Protein AF-A0A176S3P8-F1 (afdb_monomer_lite)

Sequence (125 aa):
ENPKYRCPNEDVNRNGILEPGEDTNGNGRLDPGNVITVDNLNVTTGQPSANHPTAPATGYADFDVLYAIQYARWVQAEITARTSVAGSESSTSVPFKAVCLQKDVEDNICPQQSPFGVNDCETPN

Organism: NCBI:txid1003181

Secondary structure (DSSP, 8-state):
---S-----S-SS-SSS--TTT-SS-SSS-TT-S-EEES-S---TT---TT-TTS-SSS-----EEE-GGGTTT-EEEEEEEEEETTEEEEEEEEEE----HHHHHTT--SPPPTT-BTTTTB--

pLDDT: mean 86.96, std 8.66, range [44.12, 97.38]

Radius of gyration: 17.57 Å; chains: 1; bounding box: 37×39×45 Å

Foldseek 3Di:
DPDQAAADWLPPVPPQDDDPPSCLLPPPHTVVGPQKDKPDPDWDQQQEDPVGRPDGRHDDTDIDIDGDLQCAQPDKDKDKDWDDDPRDIDIDIDIDHRHDDPVCVVVVVPDDPRCQDDGNSSHGD

Structure (mmCIF, N/CA/C/O backbone):
data_AF-A0A176S3P8-F1
#
_entry.id   AF-A0A176S3P8-F1
#
loop_
_atom_site.group_PDB
_atom_site.id
_atom_site.type_symbol
_atom_site.label_atom_id
_atom_site.label_alt_id
_atom_site.label_comp_id
_atom_site.label_asym_id
_atom_site.label_entity_id
_atom_site.label_seq_id
_atom_site.pdbx_PDB_ins_code
_atom_site.Cartn_x
_atom_site.Cartn_y
_atom_site.Cartn_z
_atom_site.occupancy
_atom_site.B_iso_or_equiv
_atom_site.auth_seq_id
_atom_site.auth_comp_id
_atom_site.auth_asym_id
_atom_site.auth_atom_id
_atom_site.pdbx_PDB_model_num
ATOM 1 N N . GLU A 1 1 ? -6.122 10.147 -18.443 1.00 44.12 1 GLU A N 1
ATOM 2 C CA . GLU A 1 1 ? -5.842 9.239 -19.575 1.00 44.12 1 GLU A CA 1
ATOM 3 C C . GLU A 1 1 ? -5.906 7.800 -19.079 1.00 44.12 1 GLU A C 1
ATOM 5 O O . GLU A 1 1 ? -5.568 7.569 -17.922 1.00 44.12 1 GLU A O 1
ATOM 10 N N . ASN A 1 2 ? -6.420 6.862 -19.878 1.00 53.53 2 ASN A N 1
ATOM 11 C CA . ASN A 1 2 ? -6.453 5.448 -19.495 1.00 53.53 2 ASN A CA 1
ATOM 12 C C . ASN A 1 2 ? -5.036 4.881 -19.698 1.00 53.53 2 ASN A C 1
ATOM 14 O O . ASN A 1 2 ? -4.504 5.054 -20.797 1.00 53.53 2 ASN A O 1
ATOM 18 N N . PRO A 1 3 ? -4.388 4.277 -18.686 1.00 64.00 3 PRO A N 1
ATOM 19 C CA . PRO A 1 3 ? -3.026 3.790 -18.855 1.00 64.00 3 PRO A CA 1
ATOM 20 C C . PRO A 1 3 ? -2.997 2.701 -19.936 1.00 64.00 3 PRO A C 1
ATOM 22 O O . PRO A 1 3 ? -3.855 1.819 -19.954 1.00 64.00 3 PRO A O 1
ATOM 25 N N . LYS A 1 4 ? -2.024 2.797 -20.853 1.00 69.88 4 LYS A N 1
ATOM 26 C CA . LYS A 1 4 ? -1.844 1.867 -21.984 1.00 69.88 4 LYS A CA 1
ATOM 27 C C . LYS A 1 4 ? -1.640 0.420 -21.519 1.00 69.88 4 LYS A C 1
ATOM 29 O O . LYS A 1 4 ? -2.005 -0.499 -22.242 1.00 69.88 4 LYS A O 1
ATOM 34 N N . TYR A 1 5 ? -1.104 0.251 -20.314 1.00 73.44 5 TYR A N 1
ATOM 35 C CA . TYR A 1 5 ? -0.908 -1.032 -19.664 1.00 73.44 5 TYR A CA 1
ATOM 36 C C . TYR A 1 5 ? -1.404 -0.968 -18.220 1.00 73.44 5 TYR A C 1
ATOM 38 O O . TYR A 1 5 ? -1.312 0.074 -17.565 1.00 73.44 5 TYR A O 1
ATOM 46 N N . ARG A 1 6 ? -1.966 -2.074 -17.740 1.00 76.44 6 ARG A N 1
ATOM 47 C CA . ARG A 1 6 ? -2.392 -2.264 -16.354 1.00 76.44 6 ARG A CA 1
ATOM 48 C C . ARG A 1 6 ? -1.800 -3.576 -15.880 1.00 76.44 6 ARG A C 1
ATOM 50 O O . ARG A 1 6 ? -1.926 -4.558 -16.597 1.00 76.44 6 ARG A O 1
ATOM 57 N N . CYS A 1 7 ? -1.240 -3.567 -14.683 1.00 84.69 7 CYS A N 1
ATOM 58 C CA . CYS A 1 7 ? -0.795 -4.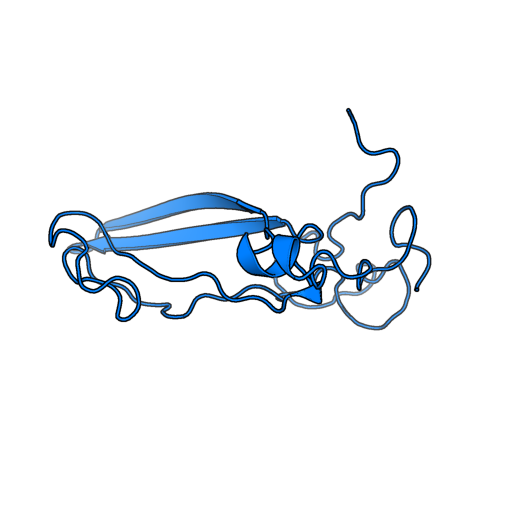776 -14.009 1.00 84.69 7 CYS A CA 1
ATOM 59 C C . CYS A 1 7 ? -1.964 -5.264 -13.146 1.00 84.69 7 CYS A C 1
ATOM 61 O O . CYS A 1 7 ? -2.345 -4.551 -12.207 1.00 84.69 7 CYS A O 1
ATOM 63 N N . PRO A 1 8 ? -2.644 -6.358 -13.531 1.00 85.88 8 PRO A N 1
ATOM 64 C CA . PRO A 1 8 ? -3.731 -6.907 -12.736 1.00 85.88 8 PRO A CA 1
ATOM 65 C C . PRO A 1 8 ? -3.196 -7.438 -11.405 1.00 85.88 8 PRO A C 1
ATOM 67 O O . PRO A 1 8 ? -2.013 -7.720 -11.270 1.00 85.88 8 PRO A O 1
ATOM 70 N N . ASN A 1 9 ? -4.085 -7.552 -10.420 1.00 90.12 9 ASN A N 1
ATOM 71 C CA . ASN A 1 9 ? -3.759 -8.276 -9.201 1.00 90.12 9 ASN A CA 1
ATOM 72 C C . ASN A 1 9 ? -3.816 -9.775 -9.485 1.00 90.12 9 ASN A C 1
ATOM 74 O O . ASN A 1 9 ? -4.881 -10.255 -9.878 1.00 90.12 9 ASN A O 1
ATOM 78 N N . GLU A 1 10 ? -2.706 -10.475 -9.273 1.00 92.31 10 GLU A N 1
ATOM 79 C CA . GLU A 1 10 ? -2.627 -11.934 -9.394 1.00 92.31 10 GLU A CA 1
ATOM 80 C C . GLU A 1 10 ? -3.475 -12.653 -8.338 1.00 92.31 10 GLU A C 1
ATOM 82 O O . GLU A 1 10 ? -4.098 -13.669 -8.635 1.00 92.31 10 GLU A O 1
ATOM 87 N N . ASP A 1 11 ? -3.590 -12.073 -7.140 1.00 92.50 11 ASP A N 1
ATOM 88 C CA . ASP A 1 11 ? -4.434 -12.589 -6.058 1.00 92.50 11 ASP A CA 1
ATOM 89 C C . ASP A 1 11 ? -5.912 -12.245 -6.316 1.00 92.50 11 ASP A C 1
ATOM 91 O O . ASP A 1 11 ? -6.458 -11.233 -5.846 1.00 92.50 11 ASP A O 1
ATOM 95 N N . VAL A 1 12 ? -6.574 -13.054 -7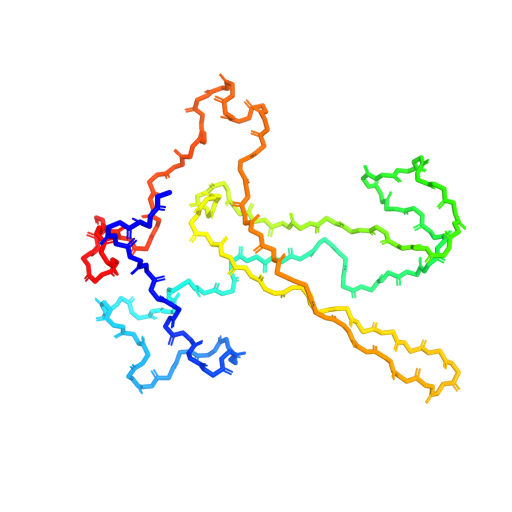.142 1.00 90.00 12 VAL A N 1
ATOM 96 C CA . VAL A 1 12 ? -7.956 -12.800 -7.578 1.00 90.00 12 VAL A CA 1
ATOM 97 C C . VAL A 1 12 ? -8.932 -12.931 -6.410 1.00 90.00 12 VAL A C 1
ATOM 99 O O . VAL A 1 12 ? -9.923 -12.194 -6.344 1.00 90.00 12 VAL A O 1
ATOM 102 N N . ASN A 1 13 ? -8.666 -13.857 -5.488 1.00 91.25 13 ASN A N 1
ATOM 103 C CA . ASN A 1 13 ? -9.544 -14.145 -4.356 1.00 91.25 13 ASN A CA 1
ATOM 104 C C . ASN A 1 13 ? -9.225 -13.296 -3.103 1.00 91.25 13 ASN A C 1
ATOM 106 O O . ASN A 1 13 ? -10.031 -13.271 -2.169 1.00 91.25 13 ASN A O 1
ATOM 110 N N . ARG A 1 14 ? -8.114 -12.545 -3.121 1.00 90.44 14 ARG A N 1
ATOM 111 C CA . ARG A 1 14 ? -7.626 -11.649 -2.061 1.00 90.44 14 ARG A CA 1
ATOM 112 C C . ARG A 1 14 ? -7.356 -12.359 -0.734 1.00 90.44 14 ARG A C 1
ATOM 114 O O . ARG A 1 14 ? -7.632 -11.797 0.331 1.00 90.44 14 ARG A O 1
ATOM 121 N N . ASN A 1 15 ? -6.860 -13.594 -0.773 1.00 91.38 15 ASN A N 1
ATOM 122 C CA . ASN A 1 15 ? -6.528 -14.361 0.429 1.00 91.38 15 ASN A CA 1
ATOM 123 C C . ASN A 1 15 ? -5.052 -14.209 0.853 1.00 91.38 15 ASN A C 1
ATOM 125 O O . ASN A 1 15 ? -4.690 -14.630 1.956 1.00 91.38 15 ASN A O 1
ATOM 129 N N . GLY A 1 16 ? -4.216 -13.578 0.021 1.00 91.00 16 GLY A N 1
ATOM 130 C CA . GLY A 1 16 ? -2.794 -13.351 0.264 1.00 91.00 16 GLY A CA 1
ATOM 131 C C . GLY A 1 16 ? -1.911 -14.595 0.136 1.00 91.00 16 GLY A C 1
ATOM 132 O O . GLY A 1 16 ? -0.775 -14.575 0.617 1.00 91.00 16 GLY A O 1
ATOM 133 N N . ILE A 1 17 ? -2.416 -15.677 -0.454 1.00 92.81 17 ILE A N 1
ATOM 134 C CA . ILE A 1 17 ? -1.742 -16.966 -0.622 1.00 92.81 17 ILE A CA 1
ATOM 135 C C . ILE A 1 17 ? -1.624 -17.233 -2.115 1.00 92.81 17 ILE A C 1
ATOM 137 O O . ILE A 1 17 ? -2.627 -17.238 -2.806 1.00 92.81 17 ILE A O 1
ATOM 141 N N . LEU A 1 18 ? -0.409 -17.508 -2.597 1.00 92.88 18 LEU A N 1
ATOM 142 C CA . LEU A 1 18 ? -0.218 -17.864 -3.999 1.00 92.88 18 LEU A CA 1
ATOM 143 C C . LEU A 1 18 ? -0.834 -19.237 -4.305 1.00 92.88 18 LEU A C 1
ATOM 145 O O . LEU A 1 18 ? -0.359 -20.258 -3.793 1.00 92.88 18 LEU A O 1
ATOM 149 N N . GLU A 1 19 ? -1.840 -19.265 -5.174 1.00 94.69 19 GLU A N 1
ATOM 150 C CA . GLU A 1 19 ? -2.505 -20.480 -5.641 1.00 94.69 19 GLU A CA 1
ATOM 151 C C . GLU A 1 19 ? -2.114 -20.859 -7.085 1.00 94.69 19 GLU A C 1
ATOM 153 O O . GLU A 1 19 ? -1.630 -20.035 -7.870 1.00 94.69 19 GLU A O 1
ATOM 158 N N . PRO A 1 20 ? -2.302 -22.136 -7.483 1.00 93.62 20 PRO A N 1
ATOM 159 C CA . PRO A 1 20 ? -2.056 -22.560 -8.856 1.00 93.62 20 PRO A CA 1
ATOM 160 C C . PRO A 1 20 ? -2.877 -21.746 -9.865 1.00 93.62 20 PRO A C 1
ATOM 162 O O . PRO A 1 20 ? -4.105 -21.808 -9.870 1.00 93.62 20 PRO A O 1
ATOM 165 N N . GLY A 1 21 ? -2.183 -21.054 -10.768 1.00 88.94 21 GLY A N 1
ATOM 166 C CA . GLY A 1 21 ? -2.794 -20.236 -11.818 1.00 88.94 21 GLY A CA 1
ATOM 167 C C . GLY A 1 21 ? -2.886 -18.740 -11.507 1.00 88.94 21 GLY A C 1
ATOM 168 O O . GLY A 1 21 ? -3.368 -18.011 -12.368 1.00 88.94 21 GLY A O 1
ATOM 169 N N . GLU A 1 22 ? -2.424 -18.288 -10.336 1.00 91.94 22 GLU A N 1
ATOM 170 C CA . GLU A 1 22 ? -2.352 -16.857 -9.995 1.00 91.94 22 GLU A CA 1
ATOM 171 C C . GLU A 1 22 ? -1.033 -16.204 -10.451 1.00 91.94 22 GLU A C 1
ATOM 173 O O . GLU A 1 22 ? -1.050 -15.068 -10.908 1.00 91.94 22 GLU A O 1
ATOM 178 N N . ASP A 1 23 ? 0.085 -16.937 -10.427 1.00 89.75 23 ASP A N 1
ATOM 179 C CA . ASP A 1 23 ? 1.414 -16.464 -10.862 1.00 89.75 23 ASP A CA 1
ATOM 180 C C . ASP A 1 23 ? 1.503 -16.381 -12.397 1.00 89.75 23 ASP A C 1
ATOM 182 O O . ASP A 1 23 ? 1.794 -17.367 -13.084 1.00 89.75 23 ASP A O 1
ATOM 186 N N . THR A 1 24 ? 1.201 -15.205 -12.946 1.00 86.69 24 THR A N 1
ATOM 187 C CA . THR A 1 24 ? 1.097 -14.970 -14.393 1.00 86.69 24 THR A CA 1
ATOM 188 C C . THR A 1 24 ? 2.476 -14.846 -15.031 1.00 86.69 24 THR A C 1
ATOM 190 O O . THR A 1 24 ? 2.684 -15.290 -16.163 1.00 86.69 24 THR A O 1
ATOM 193 N N . ASN A 1 25 ? 3.434 -14.264 -14.308 1.00 84.56 25 ASN A N 1
ATOM 194 C CA . ASN A 1 25 ? 4.793 -14.044 -14.803 1.00 84.56 25 ASN A CA 1
ATOM 195 C C . ASN A 1 25 ? 5.787 -15.162 -14.410 1.00 84.56 25 ASN A C 1
ATOM 197 O O . ASN A 1 25 ? 6.924 -15.171 -14.891 1.00 84.56 25 ASN A O 1
ATOM 201 N N . GLY A 1 26 ? 5.363 -16.135 -13.600 1.00 86.69 26 GLY A N 1
ATOM 202 C CA . GLY A 1 26 ? 6.123 -17.332 -13.240 1.00 86.69 26 GLY A CA 1
ATOM 203 C C . GLY A 1 26 ? 7.247 -17.087 -12.231 1.00 86.6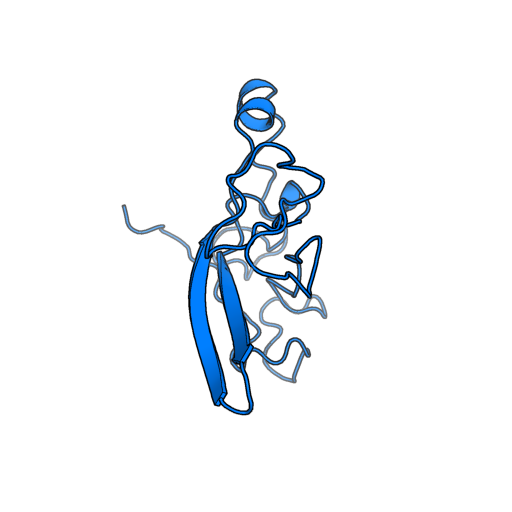9 26 GLY A C 1
ATOM 204 O O . GLY A 1 26 ? 8.231 -17.835 -12.228 1.00 86.69 26 GLY A O 1
ATOM 205 N N . ASN A 1 27 ? 7.169 -16.026 -11.424 1.00 86.75 27 ASN A N 1
ATOM 206 C CA . ASN A 1 27 ? 8.243 -15.640 -10.507 1.00 86.75 27 ASN A CA 1
ATOM 207 C C . ASN A 1 27 ? 8.121 -16.253 -9.096 1.00 86.75 27 ASN A C 1
ATOM 209 O O . ASN A 1 27 ? 8.997 -16.029 -8.252 1.00 86.75 27 ASN A O 1
ATOM 213 N N . GLY A 1 28 ? 7.075 -17.046 -8.847 1.00 89.69 28 GLY A N 1
ATOM 214 C CA . GLY A 1 28 ? 6.854 -17.783 -7.608 1.00 89.69 28 GLY A CA 1
ATOM 215 C C . GLY A 1 28 ? 6.331 -16.945 -6.439 1.00 89.69 28 GLY A C 1
ATOM 216 O O . GLY A 1 28 ? 6.442 -17.384 -5.291 1.00 89.69 28 GLY A O 1
ATOM 217 N N . ARG A 1 29 ? 5.785 -15.750 -6.687 1.00 90.38 29 ARG A N 1
ATOM 218 C CA . ARG A 1 29 ? 5.108 -14.906 -5.687 1.00 90.38 29 ARG A CA 1
ATOM 219 C C . ARG A 1 29 ? 3.876 -14.232 -6.299 1.00 90.38 29 ARG A C 1
ATOM 221 O O . ARG A 1 29 ? 3.725 -14.227 -7.504 1.00 90.38 29 ARG A O 1
ATOM 228 N N . LEU A 1 30 ? 3.024 -13.656 -5.450 1.00 91.12 30 LEU A N 1
ATOM 229 C CA . LEU A 1 30 ? 1.930 -12.785 -5.888 1.00 91.12 30 LEU A CA 1
ATOM 230 C C . LEU A 1 30 ? 2.465 -11.399 -6.262 1.00 91.12 30 LEU A C 1
ATOM 232 O O . LEU A 1 30 ? 3.202 -10.789 -5.474 1.00 91.12 30 LEU A O 1
ATOM 236 N N . ASP A 1 31 ? 2.010 -10.872 -7.392 1.00 90.31 31 ASP A N 1
ATOM 237 C CA . ASP A 1 31 ? 2.243 -9.509 -7.846 1.00 90.31 31 ASP A CA 1
ATOM 238 C C . ASP A 1 31 ? 0.912 -8.743 -8.074 1.00 90.31 31 ASP A C 1
ATOM 240 O O . ASP A 1 31 ? 0.104 -9.094 -8.934 1.00 90.31 31 ASP A O 1
ATOM 244 N N . PRO A 1 32 ? 0.668 -7.643 -7.334 1.00 90.00 32 PRO A N 1
ATOM 245 C CA . PRO A 1 32 ? 1.343 -7.264 -6.100 1.00 90.00 32 PRO A CA 1
ATOM 246 C C . PRO A 1 32 ? 0.947 -8.186 -4.934 1.00 90.00 32 PRO A C 1
ATOM 248 O O . PRO A 1 32 ? -0.228 -8.446 -4.701 1.00 90.00 32 PRO A O 1
ATOM 251 N N . GLY A 1 33 ? 1.921 -8.606 -4.128 1.00 87.81 33 GLY A N 1
ATOM 252 C CA . GLY A 1 33 ? 1.650 -9.274 -2.853 1.00 87.81 33 GLY A CA 1
ATOM 253 C C . GLY A 1 33 ? 1.206 -8.310 -1.741 1.00 87.81 33 GLY A C 1
ATOM 254 O O . GLY A 1 33 ? 1.004 -7.112 -1.958 1.00 87.81 33 GLY A O 1
ATOM 255 N N . ASN A 1 34 ? 1.146 -8.816 -0.503 1.00 87.69 34 ASN A N 1
ATOM 256 C CA . ASN A 1 34 ? 0.854 -8.039 0.713 1.00 87.69 34 ASN A CA 1
ATOM 257 C C . ASN A 1 34 ? 2.018 -7.103 1.104 1.00 87.69 34 ASN A C 1
ATOM 259 O O . ASN A 1 34 ? 2.721 -7.314 2.090 1.00 87.69 34 ASN A O 1
ATOM 263 N N . VAL A 1 35 ? 2.239 -6.068 0.294 1.00 92.38 35 VAL A N 1
ATOM 264 C CA . VAL A 1 35 ? 3.371 -5.126 0.384 1.00 92.38 35 VAL A CA 1
ATOM 265 C C . VAL A 1 35 ? 3.039 -3.823 1.120 1.00 92.38 35 VAL A C 1
ATOM 267 O O . VAL A 1 35 ? 3.899 -2.954 1.276 1.00 92.38 35 VAL A O 1
ATOM 270 N N . ILE A 1 36 ? 1.787 -3.687 1.558 1.00 92.94 36 ILE A N 1
ATOM 271 C CA . ILE A 1 36 ? 1.277 -2.578 2.362 1.00 92.94 36 ILE A CA 1
ATOM 272 C C . ILE A 1 36 ? 0.854 -3.133 3.722 1.00 92.94 36 ILE A C 1
ATOM 274 O O . ILE A 1 36 ? 0.181 -4.157 3.799 1.00 92.94 36 ILE A O 1
ATOM 278 N N . THR A 1 37 ? 1.224 -2.435 4.790 1.00 92.62 37 THR A N 1
ATOM 279 C CA . THR A 1 37 ? 0.768 -2.703 6.157 1.00 92.62 37 THR A CA 1
ATOM 280 C C . THR A 1 37 ? 0.377 -1.394 6.844 1.00 92.62 37 THR A C 1
ATOM 282 O O . THR A 1 37 ? 0.490 -0.320 6.255 1.00 92.62 37 THR A O 1
ATOM 285 N N . VAL A 1 38 ? -0.089 -1.471 8.086 1.00 91.94 38 VAL A N 1
ATOM 286 C CA . VAL A 1 38 ? -0.298 -0.312 8.961 1.00 91.94 38 VAL A CA 1
ATOM 287 C C . VAL A 1 38 ? 0.631 -0.391 10.168 1.00 91.94 38 VAL A C 1
ATOM 289 O O . VAL A 1 38 ? 1.059 -1.479 10.557 1.00 91.94 38 VAL A O 1
ATOM 292 N N . ASP A 1 39 ? 0.960 0.755 10.752 1.00 90.69 39 ASP A N 1
ATOM 293 C CA . ASP A 1 39 ? 1.781 0.847 11.964 1.00 90.69 39 ASP A CA 1
ATOM 294 C C . ASP A 1 39 ? 1.064 0.286 13.203 1.00 90.69 39 ASP A C 1
ATOM 296 O O . ASP A 1 39 ? 1.703 -0.276 14.096 1.00 90.69 39 ASP A O 1
ATOM 300 N N . ASN A 1 40 ? -0.267 0.391 13.237 1.00 87.25 40 ASN A N 1
ATOM 301 C CA . ASN A 1 40 ? -1.089 -0.103 14.325 1.00 87.25 40 ASN A CA 1
ATOM 302 C C . ASN A 1 40 ? -2.394 -0.746 13.826 1.00 87.25 40 ASN A C 1
ATOM 304 O O . ASN A 1 40 ? -3.260 -0.093 13.249 1.00 87.25 40 ASN A O 1
ATOM 308 N N . LEU A 1 41 ? -2.560 -2.041 14.110 1.00 88.88 41 LEU A N 1
ATOM 309 C CA . LEU A 1 41 ? -3.762 -2.809 13.761 1.00 88.88 41 LEU A CA 1
ATOM 310 C C . LEU A 1 41 ? -4.946 -2.545 14.700 1.00 88.88 41 LEU A C 1
ATOM 312 O O . LEU A 1 41 ? -6.079 -2.872 14.356 1.00 88.88 41 LEU A O 1
ATOM 316 N N . ASN A 1 42 ? -4.695 -1.990 15.890 1.00 88.69 42 ASN A N 1
ATOM 317 C CA . ASN A 1 42 ? -5.717 -1.745 16.900 1.00 88.69 42 ASN A CA 1
ATOM 318 C C . ASN A 1 42 ? -5.626 -0.301 17.384 1.00 88.69 42 ASN A C 1
ATOM 320 O O . ASN A 1 42 ? -4.735 0.068 18.150 1.00 88.69 42 ASN A O 1
ATOM 324 N N . VAL A 1 43 ? -6.591 0.508 16.966 1.00 87.56 43 VAL A N 1
ATOM 325 C CA . VAL A 1 43 ? -6.672 1.914 17.348 1.00 87.56 43 VAL A CA 1
ATOM 326 C C . VAL A 1 43 ? -7.954 2.184 18.127 1.00 87.56 43 VAL A C 1
ATOM 328 O O . VAL A 1 43 ? -9.012 1.629 17.833 1.00 87.56 43 VAL A O 1
ATOM 331 N N . THR A 1 44 ? -7.857 3.049 19.134 1.00 86.56 44 THR A N 1
ATOM 332 C CA . THR A 1 44 ? -9.000 3.481 19.945 1.00 86.56 44 THR A CA 1
ATOM 333 C C . THR A 1 44 ? -9.343 4.912 19.576 1.00 86.56 44 THR A C 1
ATOM 335 O O . THR A 1 44 ? -8.470 5.779 19.559 1.00 86.56 44 THR A O 1
ATOM 338 N N . THR A 1 45 ? -10.618 5.183 19.301 1.00 85.56 45 THR A N 1
A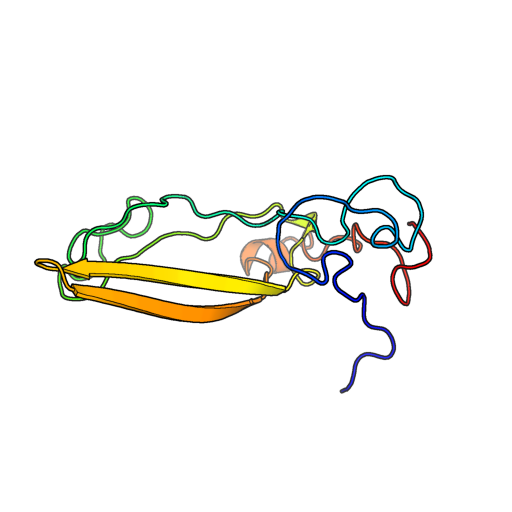TOM 339 C CA . THR A 1 45 ? -11.064 6.538 18.964 1.00 85.56 45 THR A CA 1
ATOM 340 C C . THR A 1 45 ? -10.759 7.523 20.084 1.00 85.56 45 THR A C 1
ATOM 342 O O . THR A 1 45 ? -10.950 7.209 21.259 1.00 85.56 45 THR A O 1
ATOM 345 N N . GLY A 1 46 ? -10.351 8.735 19.718 1.00 80.00 46 GLY A N 1
ATOM 346 C CA . GLY A 1 46 ? -9.997 9.779 20.677 1.00 80.00 46 GLY A CA 1
ATOM 347 C C . GLY A 1 46 ? -8.637 9.579 21.349 1.00 80.00 46 GLY A C 1
ATOM 348 O O . GLY A 1 46 ? -8.351 10.235 22.348 1.00 80.00 46 GLY A O 1
ATOM 349 N N . GLN A 1 47 ? -7.799 8.686 20.820 1.00 82.25 47 GLN A N 1
ATOM 350 C CA . GLN A 1 47 ? -6.372 8.632 21.124 1.00 82.25 47 GLN A CA 1
ATOM 351 C C . GLN A 1 47 ? -5.582 9.073 19.881 1.00 82.25 47 GLN A C 1
ATOM 353 O O . GLN A 1 47 ? -5.843 8.547 18.798 1.00 82.25 47 GLN A O 1
ATOM 358 N N . PRO A 1 48 ? -4.650 10.036 20.003 1.00 74.38 48 PRO A N 1
ATOM 359 C CA . PRO A 1 48 ? -3.803 10.435 18.885 1.00 74.38 48 PRO A CA 1
ATOM 360 C C . PRO A 1 48 ? -2.796 9.329 18.530 1.00 74.38 48 PRO A C 1
ATOM 362 O O . PRO A 1 48 ? -2.336 8.595 19.410 1.00 74.38 48 PRO A O 1
ATOM 365 N N . SER A 1 49 ? -2.425 9.231 17.249 1.00 75.62 49 SER A N 1
ATOM 366 C CA . SER A 1 49 ? -1.301 8.386 16.815 1.00 75.62 49 SER A CA 1
ATOM 367 C C . SER A 1 49 ? 0.019 8.928 17.379 1.00 75.62 49 SER A C 1
ATOM 369 O O . SER A 1 49 ? 0.183 10.139 17.547 1.00 75.62 49 SER A O 1
ATOM 371 N N . ALA A 1 50 ? 0.996 8.045 17.616 1.00 77.19 50 ALA A N 1
ATOM 372 C CA . ALA A 1 50 ? 2.353 8.441 17.999 1.00 77.19 50 ALA A CA 1
ATOM 373 C C . ALA A 1 50 ? 2.995 9.397 16.974 1.00 77.19 50 ALA A C 1
ATOM 375 O O . ALA A 1 50 ? 3.761 10.283 17.354 1.00 77.19 50 ALA A O 1
ATOM 376 N N . ASN A 1 51 ? 2.637 9.256 15.694 1.00 76.50 51 ASN A N 1
ATOM 377 C CA . ASN A 1 51 ? 3.133 10.091 14.600 1.00 76.50 51 ASN A CA 1
ATOM 378 C C . ASN A 1 51 ? 2.262 11.336 14.350 1.00 76.50 51 ASN A C 1
ATOM 380 O O . ASN A 1 51 ? 2.690 12.257 13.656 1.00 76.50 51 ASN A O 1
ATOM 384 N N . HIS A 1 52 ? 1.077 11.412 14.966 1.00 78.12 52 HIS A N 1
ATOM 385 C CA . HIS A 1 52 ? 0.203 12.587 14.941 1.00 78.12 52 HIS A CA 1
ATOM 386 C C . HIS A 1 52 ? -0.289 12.944 16.361 1.00 78.12 52 HIS A C 1
ATOM 388 O O . HIS A 1 52 ? -1.486 12.890 16.647 1.00 78.12 52 HIS A O 1
ATOM 394 N N . PRO A 1 53 ? 0.606 13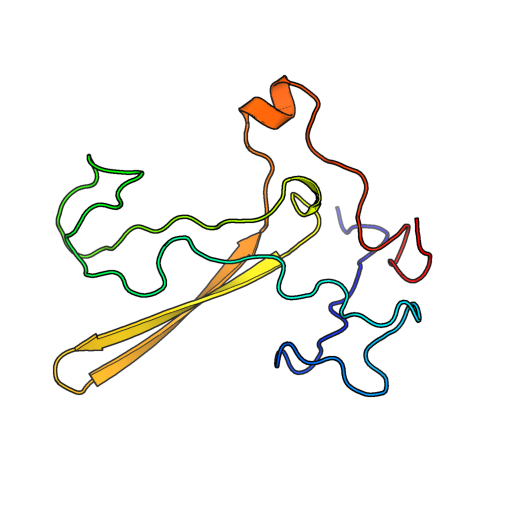.364 17.278 1.00 81.25 53 PRO A N 1
ATOM 395 C CA . PRO A 1 53 ? 0.270 13.579 18.691 1.00 81.25 53 PRO A CA 1
ATOM 396 C C . PRO A 1 53 ? -0.682 14.761 18.934 1.00 81.25 53 PRO A C 1
ATOM 398 O O . PRO A 1 53 ? -1.292 14.861 19.995 1.00 81.25 53 PRO A O 1
ATOM 401 N N . THR A 1 54 ? -0.800 15.679 17.971 1.00 83.56 54 THR A N 1
ATOM 402 C CA . THR A 1 54 ? -1.637 16.887 18.064 1.00 83.56 54 THR A CA 1
ATOM 403 C C . THR A 1 54 ? -3.055 16.697 17.531 1.00 83.56 54 THR A C 1
ATOM 405 O O . THR A 1 54 ? -3.816 17.666 17.486 1.00 83.56 54 THR A O 1
ATOM 408 N N . ALA A 1 55 ? -3.412 15.489 17.092 1.00 74.00 55 ALA A N 1
ATOM 409 C CA . ALA A 1 55 ? -4.717 15.230 16.510 1.00 74.00 55 ALA A CA 1
ATOM 410 C C . ALA A 1 55 ? -5.824 15.387 17.589 1.00 74.00 55 ALA A C 1
ATOM 412 O O . ALA A 1 55 ? -5.674 14.850 18.691 1.00 74.00 55 ALA A O 1
ATOM 413 N N . PRO A 1 56 ? -6.923 16.131 17.332 1.00 71.62 56 PRO A N 1
ATOM 414 C CA . PRO A 1 56 ? -8.064 16.226 18.247 1.00 71.62 56 PRO A CA 1
ATOM 415 C C . PRO A 1 56 ? -8.584 14.877 18.791 1.00 71.62 56 PRO A C 1
ATOM 417 O O . PRO A 1 56 ? -8.894 13.937 18.074 1.00 71.62 56 PRO A O 1
ATOM 420 N N . ALA A 1 57 ? -8.786 14.800 20.104 1.00 68.31 57 ALA A N 1
ATOM 421 C CA . ALA A 1 57 ? -9.127 13.560 20.805 1.00 68.31 57 ALA A CA 1
ATOM 422 C C . ALA A 1 57 ? -10.611 13.121 20.695 1.00 68.31 57 ALA A C 1
ATOM 424 O O . ALA A 1 57 ? -11.179 12.644 21.678 1.00 68.31 57 ALA A O 1
ATOM 425 N N . THR A 1 58 ? -11.284 13.257 19.544 1.00 75.00 58 THR A N 1
ATOM 426 C CA . THR A 1 58 ? -12.728 12.944 19.459 1.00 75.00 58 THR A CA 1
ATOM 427 C C . THR A 1 58 ? -13.159 12.232 18.182 1.00 75.00 58 THR A C 1
ATOM 429 O O . THR A 1 58 ? -13.088 12.803 17.101 1.00 75.00 58 THR A O 1
ATOM 432 N N . GLY A 1 59 ? -13.735 11.032 18.324 1.00 79.81 59 GLY A N 1
ATOM 433 C CA . GLY A 1 59 ? -14.584 10.389 17.306 1.00 79.81 59 GLY A CA 1
ATOM 434 C C . GLY A 1 59 ? -13.876 9.774 16.097 1.00 79.81 59 GLY A C 1
ATOM 435 O O . GLY A 1 59 ? -14.534 9.138 15.280 1.00 79.81 59 GLY A O 1
ATOM 436 N N . TYR A 1 60 ? -12.559 9.914 15.994 1.00 83.31 60 TYR A N 1
ATOM 437 C CA . TYR A 1 60 ? -11.738 9.259 14.983 1.00 83.31 60 TYR A CA 1
ATOM 438 C C . TYR A 1 60 ? -10.502 8.636 15.633 1.00 83.31 60 TYR A C 1
ATOM 440 O O . TYR A 1 60 ? -10.229 8.853 16.819 1.00 83.31 60 TYR A O 1
ATOM 448 N N . ALA A 1 61 ? -9.791 7.832 14.856 1.00 85.00 61 ALA A N 1
ATOM 449 C CA . ALA A 1 61 ? -8.505 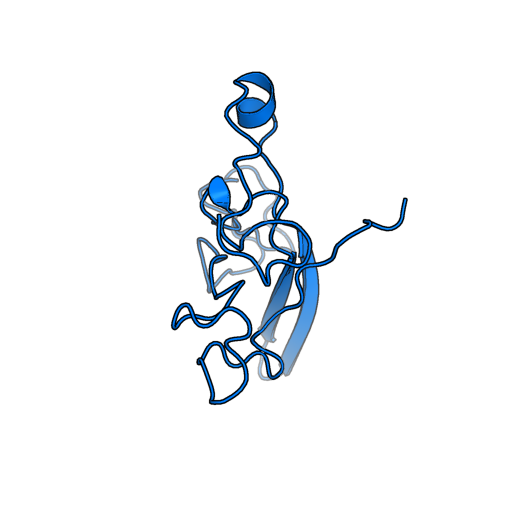7.272 15.214 1.00 85.00 61 ALA A CA 1
ATOM 450 C C . ALA A 1 61 ? -7.562 7.411 14.017 1.00 85.00 61 ALA A C 1
ATOM 452 O O . ALA A 1 61 ? -8.000 7.232 12.879 1.00 85.00 61 ALA A O 1
ATOM 453 N N . ASP A 1 62 ? -6.299 7.717 14.293 1.00 85.69 62 ASP A N 1
ATOM 454 C CA . ASP A 1 62 ? -5.257 7.845 13.278 1.00 85.69 62 ASP A CA 1
ATOM 455 C C . ASP A 1 62 ? -4.343 6.617 13.293 1.00 85.69 62 ASP A C 1
ATOM 457 O O . ASP A 1 62 ? -4.091 6.025 14.344 1.00 85.69 62 ASP A O 1
ATOM 461 N N . PHE A 1 63 ? -3.834 6.264 12.118 1.00 87.50 63 PHE A N 1
ATOM 462 C CA . PHE A 1 63 ? -2.825 5.235 11.883 1.00 87.50 63 PHE A CA 1
ATOM 463 C C . PHE A 1 63 ? -2.052 5.603 10.615 1.00 87.50 63 PHE A C 1
ATOM 465 O O . PHE A 1 63 ? -2.556 6.335 9.759 1.00 87.50 63 PHE A O 1
ATOM 472 N N . ASP A 1 64 ? -0.850 5.067 10.481 1.00 88.69 64 ASP A N 1
ATOM 473 C CA . ASP A 1 64 ? -0.005 5.252 9.314 1.00 88.69 64 ASP A CA 1
ATOM 474 C C . ASP A 1 64 ? -0.003 4.004 8.445 1.00 88.69 64 ASP A C 1
ATOM 476 O O . ASP A 1 64 ? 0.074 2.870 8.919 1.00 88.69 64 ASP A O 1
ATOM 480 N N . VAL A 1 65 ? -0.057 4.225 7.135 1.00 92.25 65 VAL A N 1
ATOM 481 C CA . VAL A 1 65 ? 0.088 3.166 6.140 1.00 92.25 65 VAL A CA 1
ATOM 482 C C . VAL A 1 65 ? 1.560 3.075 5.754 1.00 92.25 65 VAL A C 1
ATOM 484 O O . VAL A 1 65 ? 2.157 4.049 5.299 1.00 92.25 65 VAL A O 1
ATOM 487 N N . LEU A 1 66 ? 2.141 1.894 5.925 1.00 92.44 66 LEU A N 1
ATOM 488 C CA . LEU A 1 66 ? 3.556 1.620 5.726 1.00 92.44 66 LEU A CA 1
ATOM 489 C C . LEU A 1 66 ? 3.760 0.753 4.484 1.00 92.44 66 LEU A C 1
ATOM 491 O O . LEU A 1 66 ? 3.141 -0.299 4.326 1.00 92.44 66 LEU A O 1
ATOM 495 N N . TYR A 1 67 ? 4.666 1.185 3.614 1.00 94.75 67 TYR A N 1
ATOM 496 C CA . TYR A 1 67 ? 5.119 0.440 2.442 1.00 94.75 67 TYR A CA 1
ATOM 497 C C . TYR A 1 67 ? 6.502 0.935 2.021 1.00 94.75 67 TYR A C 1
ATOM 499 O O . TYR A 1 67 ? 6.870 2.085 2.260 1.00 94.75 67 TYR A O 1
ATOM 507 N N . ALA A 1 68 ? 7.287 0.070 1.380 1.00 95.12 68 ALA A N 1
ATOM 508 C CA . ALA A 1 68 ? 8.573 0.475 0.824 1.00 95.12 68 ALA A CA 1
ATOM 509 C C . ALA A 1 68 ? 8.386 1.422 -0.375 1.00 95.12 68 ALA A C 1
ATOM 511 O O . ALA A 1 68 ? 7.466 1.250 -1.177 1.00 95.12 68 ALA A O 1
ATOM 512 N N . ILE A 1 69 ? 9.313 2.370 -0.548 1.00 94.25 69 ILE A N 1
ATOM 513 C CA . ILE A 1 69 ? 9.291 3.379 -1.624 1.00 94.25 69 ILE A CA 1
ATOM 514 C C . ILE A 1 69 ? 9.168 2.770 -3.032 1.00 94.25 69 ILE A C 1
ATOM 516 O O . ILE A 1 69 ? 8.580 3.383 -3.920 1.00 94.25 69 ILE A O 1
ATOM 520 N N . GLN A 1 70 ? 9.649 1.536 -3.229 1.00 94.50 70 GLN A N 1
ATOM 521 C CA . GLN A 1 70 ? 9.533 0.809 -4.497 1.00 94.50 70 GLN A CA 1
ATOM 522 C C . GLN A 1 70 ? 8.090 0.490 -4.909 1.00 94.50 70 GLN A C 1
ATOM 524 O O . GLN A 1 70 ? 7.832 0.279 -6.085 1.00 94.50 70 GLN A O 1
ATOM 529 N N . TYR A 1 71 ? 7.145 0.467 -3.967 1.00 94.62 71 TYR A N 1
ATOM 530 C CA . TYR A 1 71 ? 5.730 0.192 -4.237 1.00 94.62 71 TYR A CA 1
ATOM 531 C C . TYR A 1 71 ? 4.908 1.465 -4.473 1.00 94.62 71 TYR A C 1
ATOM 533 O O . TYR A 1 71 ? 3.760 1.397 -4.924 1.00 94.62 71 TYR A O 1
ATOM 541 N N . ALA A 1 72 ? 5.485 2.637 -4.193 1.00 94.69 72 ALA A N 1
ATOM 542 C CA . ALA A 1 72 ? 4.832 3.917 -4.412 1.00 94.69 72 ALA A CA 1
ATOM 543 C C . ALA A 1 72 ? 4.470 4.091 -5.896 1.00 94.69 72 ALA A C 1
ATOM 545 O O . ALA A 1 72 ? 5.301 3.888 -6.775 1.00 94.69 72 ALA A O 1
ATOM 546 N N . ARG A 1 73 ? 3.227 4.511 -6.166 1.00 91.38 73 ARG A N 1
ATOM 547 C CA . ARG A 1 73 ? 2.591 4.645 -7.494 1.00 91.38 73 ARG A CA 1
ATOM 548 C C . ARG A 1 73 ? 2.253 3.346 -8.227 1.00 91.38 73 ARG A C 1
ATOM 550 O O . ARG A 1 73 ? 1.505 3.417 -9.201 1.00 91.38 73 ARG A O 1
ATOM 557 N N . TRP A 1 74 ? 2.735 2.197 -7.764 1.00 91.25 74 TRP A N 1
ATOM 558 C CA . TRP A 1 74 ? 2.512 0.909 -8.428 1.00 91.25 74 TRP A CA 1
ATOM 559 C C . TRP A 1 74 ? 1.390 0.090 -7.790 1.00 91.25 74 TRP A C 1
ATOM 561 O O . TRP A 1 74 ? 0.738 -0.684 -8.481 1.00 91.25 74 TRP A O 1
ATOM 571 N N . VAL A 1 75 ? 1.120 0.295 -6.496 1.00 92.25 75 VAL A N 1
ATOM 572 C CA . VAL A 1 75 ? 0.161 -0.519 -5.734 1.00 92.25 75 VAL A CA 1
ATOM 573 C C . VAL A 1 75 ? -1.080 0.278 -5.338 1.00 92.25 75 VAL A C 1
ATOM 575 O O . VAL A 1 75 ? -1.007 1.428 -4.893 1.00 92.25 75 VAL A O 1
ATOM 578 N N . GLN A 1 76 ? -2.239 -0.365 -5.474 1.00 91.69 76 GLN A N 1
ATOM 579 C CA . GLN A 1 76 ? -3.499 0.067 -4.878 1.00 91.69 76 GLN A CA 1
ATOM 580 C C . GLN A 1 76 ? -3.977 -1.034 -3.937 1.00 91.69 76 GLN A C 1
ATOM 582 O O . GLN A 1 76 ? -3.910 -2.208 -4.285 1.00 91.69 76 GLN A O 1
ATOM 587 N N . ALA A 1 77 ? -4.451 -0.649 -2.762 1.00 91.56 77 ALA A N 1
ATOM 588 C CA . ALA A 1 77 ? -4.957 -1.555 -1.744 1.00 91.56 77 ALA A CA 1
ATOM 589 C C . ALA A 1 77 ? -6.347 -1.123 -1.281 1.00 91.56 77 ALA A C 1
ATOM 591 O O . ALA A 1 77 ? -6.860 -0.067 -1.656 1.00 91.56 77 ALA A O 1
ATOM 592 N N . GLU A 1 78 ? -6.950 -1.952 -0.445 1.00 92.31 78 GLU A N 1
ATOM 593 C CA . GLU A 1 78 ? -8.200 -1.665 0.236 1.00 92.31 78 GLU A CA 1
ATOM 594 C C . GLU A 1 78 ? -7.936 -1.660 1.738 1.00 92.31 78 GLU A C 1
ATOM 596 O O . GLU A 1 78 ? -7.428 -2.632 2.293 1.00 92.31 78 GLU A O 1
ATOM 601 N N . ILE A 1 79 ? -8.255 -0.551 2.398 1.00 92.00 79 ILE A N 1
ATOM 602 C CA . ILE A 1 79 ? -8.156 -0.453 3.850 1.00 92.00 79 ILE A CA 1
ATOM 603 C C . ILE A 1 79 ? -9.520 -0.802 4.415 1.00 92.00 79 ILE A C 1
ATOM 605 O O . ILE A 1 79 ? -10.482 -0.063 4.207 1.00 92.00 79 ILE A O 1
ATOM 609 N N . THR A 1 80 ? -9.590 -1.918 5.137 1.00 92.19 80 THR A N 1
ATOM 610 C CA . THR A 1 80 ? -10.789 -2.341 5.862 1.00 92.19 80 THR A CA 1
ATOM 611 C C . THR A 1 80 ? -10.674 -1.932 7.324 1.00 92.19 80 THR A C 1
ATOM 613 O O . THR A 1 80 ? -9.847 -2.466 8.060 1.00 92.19 80 THR A O 1
ATOM 616 N N . ALA A 1 81 ? -11.541 -1.030 7.772 1.00 91.31 81 ALA A N 1
ATOM 617 C CA . ALA A 1 81 ? -11.722 -0.751 9.189 1.00 91.31 81 ALA A CA 1
ATOM 618 C C . ALA A 1 81 ? -12.827 -1.652 9.753 1.00 91.31 81 ALA A C 1
ATOM 620 O O . ALA A 1 81 ? -13.867 -1.857 9.116 1.00 91.31 81 ALA A O 1
ATOM 621 N N . ARG A 1 82 ? -12.609 -2.180 10.959 1.00 90.69 82 ARG A N 1
ATOM 622 C CA . ARG A 1 82 ? -13.612 -2.915 11.738 1.00 90.69 82 ARG A CA 1
ATOM 623 C C . ARG A 1 82 ? -13.714 -2.284 13.115 1.00 90.69 82 ARG A C 1
ATOM 625 O O . ARG A 1 82 ? -12.698 -2.071 13.768 1.00 90.69 82 ARG A O 1
ATOM 632 N N . THR A 1 83 ? -14.927 -1.980 13.550 1.00 87.75 83 THR A N 1
ATOM 633 C CA . THR A 1 83 ? -15.197 -1.475 14.895 1.00 87.75 83 THR A CA 1
ATOM 634 C C . THR A 1 83 ? -16.078 -2.464 15.634 1.00 87.75 83 THR A C 1
ATOM 636 O O . THR A 1 83 ? -16.966 -3.076 15.047 1.00 87.75 83 THR A O 1
ATOM 639 N N . SER A 1 84 ? -15.827 -2.615 16.930 1.00 82.62 84 SER A N 1
ATOM 640 C CA . SER A 1 84 ? -16.692 -3.353 17.842 1.00 82.62 84 SER A CA 1
ATOM 641 C C . SER A 1 84 ? -17.064 -2.423 18.986 1.00 82.62 84 SER A C 1
ATOM 643 O O . SER A 1 84 ? -16.189 -1.874 19.658 1.00 82.62 84 SER A O 1
ATOM 645 N N . VAL A 1 85 ? -18.361 -2.198 19.183 1.00 79.69 85 VAL A N 1
ATOM 646 C CA . VAL A 1 85 ? -18.887 -1.376 20.276 1.00 79.69 85 VAL A CA 1
ATOM 647 C C . VAL A 1 85 ? -20.049 -2.120 20.914 1.00 79.69 85 VAL A C 1
ATOM 649 O O . VAL A 1 85 ? -21.067 -2.355 20.268 1.00 79.69 85 VAL A O 1
ATOM 652 N N . ALA A 1 86 ? -19.901 -2.496 22.188 1.00 78.56 86 ALA A N 1
ATOM 653 C CA . ALA A 1 86 ? -20.958 -3.117 22.995 1.00 78.56 86 ALA A CA 1
ATOM 654 C C . ALA A 1 86 ? -21.692 -4.293 22.301 1.00 78.56 86 ALA A C 1
ATOM 656 O O . ALA A 1 86 ? -22.905 -4.442 22.435 1.00 78.56 86 ALA A O 1
ATOM 657 N N . GLY A 1 87 ? -20.960 -5.124 21.549 1.00 75.62 87 GLY A N 1
ATOM 658 C CA . GLY A 1 87 ? -21.510 -6.289 20.843 1.00 75.62 87 GLY A CA 1
ATOM 659 C C . GLY A 1 87 ? -22.066 -6.011 19.443 1.00 75.62 87 GLY A C 1
ATOM 660 O O . GLY A 1 87 ? -22.534 -6.942 18.796 1.00 75.62 87 GLY A O 1
ATOM 661 N N . SER A 1 88 ? -22.005 -4.768 18.955 1.00 78.06 88 SER A N 1
ATOM 662 C CA . SER A 1 88 ? -22.236 -4.439 17.543 1.00 78.06 88 SER A CA 1
ATOM 663 C C . SER A 1 88 ? -20.905 -4.322 16.811 1.00 78.06 88 SER A C 1
ATOM 665 O O . SER A 1 88 ? -20.037 -3.555 17.231 1.00 78.06 88 SER A O 1
ATOM 667 N N . GLU A 1 89 ? -20.760 -5.059 15.713 1.00 85.25 89 GLU A N 1
ATOM 668 C CA . GLU A 1 89 ? -19.625 -4.936 14.801 1.00 85.25 89 GLU A CA 1
ATOM 669 C C . GLU A 1 89 ? -20.031 -4.148 13.556 1.00 85.25 89 GLU A C 1
ATOM 671 O O . GLU A 1 89 ? -21.110 -4.350 12.997 1.00 85.25 89 GLU A O 1
ATOM 676 N N . SER A 1 90 ? -19.163 -3.243 13.116 1.00 87.69 90 SER A N 1
ATOM 677 C CA . SER A 1 90 ? -19.307 -2.535 11.847 1.00 87.69 90 SER A CA 1
ATOM 678 C C . SER A 1 90 ? -18.009 -2.633 11.066 1.00 87.69 90 SER A C 1
ATOM 680 O O . SER A 1 90 ? -16.922 -2.650 11.645 1.00 87.69 90 SER A O 1
ATOM 682 N N . SER A 1 91 ? -18.110 -2.702 9.744 1.00 92.25 91 SER A N 1
ATOM 683 C CA . SER A 1 91 ? -16.948 -2.709 8.868 1.00 92.25 91 SER A CA 1
ATOM 684 C C . SER A 1 91 ? -17.171 -1.790 7.681 1.00 92.25 91 SER A C 1
ATOM 686 O O . SER A 1 91 ? -18.274 -1.699 7.146 1.00 92.25 91 SER A O 1
ATOM 688 N N . THR A 1 92 ? -16.111 -1.099 7.278 1.00 93.06 92 THR A N 1
ATOM 689 C CA . THR A 1 92 ? -16.097 -0.256 6.086 1.00 93.06 92 THR A CA 1
ATOM 690 C C . THR A 1 92 ? -14.760 -0.393 5.379 1.00 93.06 92 THR A C 1
ATOM 692 O O . THR A 1 92 ? -13.744 -0.647 6.026 1.00 93.06 92 THR A O 1
ATOM 695 N N . SER A 1 93 ? -14.771 -0.227 4.060 1.00 93.44 93 SER A N 1
ATOM 696 C CA . SER A 1 93 ? -13.587 -0.363 3.218 1.00 93.44 93 SER A CA 1
ATOM 697 C C . SER A 1 93 ? -13.412 0.855 2.330 1.00 93.44 93 SER A C 1
ATOM 699 O O . SER A 1 93 ? -14.385 1.369 1.774 1.00 93.44 93 SER A O 1
ATOM 701 N N . VAL A 1 94 ? -12.171 1.314 2.188 1.00 93.69 94 VAL A N 1
ATOM 702 C CA . VAL A 1 94 ? -11.821 2.440 1.317 1.00 93.69 94 VAL A CA 1
ATOM 703 C C . VAL A 1 94 ? -10.629 2.087 0.428 1.00 93.69 94 VAL A C 1
ATOM 705 O O . VAL A 1 94 ? -9.694 1.429 0.892 1.00 93.69 94 VAL A O 1
ATOM 708 N N . PRO A 1 95 ? -10.621 2.518 -0.846 1.00 93.81 95 PRO A N 1
ATOM 709 C CA . PRO A 1 95 ? -9.467 2.323 -1.705 1.00 93.81 95 PRO A CA 1
ATOM 710 C C . PRO A 1 95 ? -8.319 3.230 -1.255 1.00 93.81 95 PRO A C 1
ATOM 712 O O . PRO A 1 95 ? -8.497 4.429 -1.037 1.00 93.81 95 PRO A O 1
ATOM 715 N N . PHE A 1 96 ? -7.124 2.665 -1.189 1.00 93.44 96 PHE A N 1
ATOM 716 C CA . PHE A 1 96 ? -5.880 3.359 -0.908 1.00 93.44 96 PHE A CA 1
ATOM 717 C C . PHE A 1 96 ? -4.942 3.226 -2.104 1.00 93.44 96 PHE A C 1
ATOM 719 O O . PHE A 1 96 ? -4.793 2.150 -2.679 1.00 93.44 96 PHE A O 1
ATOM 726 N N . LYS A 1 97 ? -4.290 4.320 -2.493 1.00 94.38 97 LYS A N 1
ATOM 727 C CA . LYS A 1 97 ? -3.262 4.303 -3.538 1.00 94.38 97 LYS A CA 1
ATOM 728 C C . LYS A 1 97 ? -1.933 4.641 -2.894 1.00 94.38 97 LYS A C 1
ATOM 730 O O . LYS A 1 97 ? -1.825 5.695 -2.275 1.00 94.38 97 LYS A O 1
ATOM 735 N N . ALA A 1 98 ? -0.933 3.783 -3.073 1.00 94.44 98 ALA A N 1
ATOM 736 C CA . ALA A 1 98 ? 0.411 4.081 -2.610 1.00 94.44 98 ALA A CA 1
ATOM 737 C C . ALA A 1 98 ? 0.948 5.298 -3.376 1.00 94.44 98 ALA A C 1
ATOM 739 O O . ALA A 1 98 ? 0.977 5.314 -4.610 1.00 94.44 98 ALA A O 1
ATOM 740 N N . VAL A 1 99 ? 1.378 6.326 -2.650 1.00 95.25 99 VAL A N 1
ATOM 741 C CA . VAL A 1 99 ? 1.904 7.575 -3.216 1.00 95.25 99 VAL A CA 1
ATOM 742 C C . VAL A 1 99 ? 3.360 7.782 -2.819 1.00 95.25 99 VAL A C 1
ATOM 744 O O . VAL A 1 99 ? 3.845 7.205 -1.849 1.00 95.25 99 VAL A O 1
ATOM 747 N N . CYS A 1 100 ? 4.069 8.611 -3.580 1.00 95.38 100 CYS A N 1
ATOM 748 C CA . CYS A 1 100 ? 5.361 9.124 -3.135 1.00 95.38 100 CYS A CA 1
ATOM 749 C C . CYS A 1 100 ? 5.139 10.186 -2.057 1.00 95.38 100 CYS A C 1
ATOM 751 O O . CYS A 1 100 ? 4.230 11.010 -2.201 1.00 95.38 100 CYS A O 1
ATOM 753 N N . LEU A 1 101 ? 6.001 10.226 -1.041 1.00 92.19 101 LEU A N 1
ATOM 754 C CA . LEU A 1 101 ? 6.094 11.402 -0.181 1.00 92.19 101 LEU A CA 1
ATOM 755 C C . LEU A 1 101 ? 6.589 12.591 -1.006 1.00 92.19 101 LEU A C 1
ATOM 757 O O . LEU A 1 101 ? 7.409 12.429 -1.909 1.00 92.19 101 LEU A O 1
ATOM 761 N N . GLN A 1 102 ? 6.104 13.794 -0.694 1.00 94.00 102 GLN A N 1
ATOM 762 C CA . GLN A 1 102 ? 6.491 15.001 -1.429 1.00 94.00 102 GLN A CA 1
ATOM 763 C C . GLN A 1 102 ? 8.013 15.200 -1.425 1.00 94.00 102 GLN A C 1
ATOM 765 O O . GLN A 1 102 ? 8.603 15.432 -2.476 1.00 94.00 102 GLN A O 1
ATOM 770 N N . LYS A 1 103 ? 8.646 15.020 -0.262 1.00 95.12 103 LYS A N 1
ATOM 771 C CA . LYS A 1 103 ? 10.099 15.116 -0.110 1.00 95.12 103 LYS A CA 1
ATOM 772 C C . LYS A 1 103 ? 10.854 14.140 -1.021 1.00 95.12 103 LYS A C 1
ATOM 774 O O . LYS A 1 103 ? 11.816 14.530 -1.666 1.00 95.12 103 LYS A O 1
ATOM 779 N N . ASP A 1 104 ? 10.382 12.902 -1.132 1.00 96.19 104 ASP A N 1
ATOM 780 C CA . ASP A 1 104 ? 11.022 11.874 -1.962 1.00 96.19 104 ASP A CA 1
ATOM 781 C C . ASP A 1 104 ? 10.913 12.181 -3.465 1.00 96.19 104 ASP A C 1
ATOM 783 O O . ASP A 1 104 ? 11.770 11.778 -4.256 1.00 96.19 104 ASP A O 1
ATOM 787 N N . VAL A 1 105 ? 9.857 12.897 -3.868 1.00 96.50 105 VAL A N 1
ATOM 788 C CA . VAL A 1 105 ? 9.717 13.426 -5.233 1.00 96.50 105 VAL A CA 1
ATOM 789 C C . VAL A 1 105 ? 10.709 14.564 -5.466 1.00 96.50 105 VAL A C 1
ATOM 791 O O . VAL A 1 105 ? 11.371 14.583 -6.499 1.00 96.50 105 VAL A O 1
ATOM 794 N N . GLU A 1 106 ? 10.833 15.492 -4.515 1.00 97.38 106 GLU A N 1
ATOM 795 C CA . GLU A 1 106 ? 11.774 16.621 -4.589 1.00 97.38 106 GLU A CA 1
ATOM 796 C C . GLU A 1 106 ? 13.236 16.143 -4.634 1.00 97.38 106 GLU A C 1
ATOM 798 O O . GLU A 1 106 ? 14.035 16.658 -5.418 1.00 97.38 106 GLU A O 1
ATOM 803 N N . ASP A 1 107 ? 13.556 15.094 -3.874 1.00 97.25 107 ASP A N 1
ATOM 804 C CA . ASP A 1 107 ? 14.879 14.466 -3.827 1.00 97.25 107 ASP A CA 1
ATOM 805 C C . ASP A 1 107 ? 15.139 13.516 -5.024 1.00 97.25 107 ASP A C 1
ATOM 807 O O . ASP A 1 107 ? 16.219 12.938 -5.136 1.00 97.25 107 ASP A O 1
ATOM 811 N N . ASN A 1 108 ? 14.183 13.370 -5.954 1.00 95.62 108 ASN A N 1
ATOM 812 C CA . ASN A 1 108 ? 14.244 12.484 -7.130 1.00 95.62 108 ASN A CA 1
ATOM 813 C C . ASN A 1 108 ? 14.517 11.001 -6.807 1.00 95.62 108 ASN A C 1
ATOM 815 O O . ASN A 1 108 ? 15.088 10.274 -7.621 1.00 95.62 108 ASN A O 1
ATOM 819 N N . ILE A 1 109 ? 14.082 10.531 -5.637 1.00 96.62 109 ILE A N 1
ATOM 820 C CA . ILE A 1 109 ? 14.171 9.118 -5.238 1.00 96.62 109 ILE A CA 1
ATOM 821 C C . ILE A 1 109 ? 12.836 8.373 -5.397 1.00 96.62 109 ILE A C 1
ATOM 823 O O . ILE A 1 109 ? 12.781 7.163 -5.189 1.00 96.62 109 ILE A O 1
ATOM 827 N N . CYS A 1 110 ? 11.757 9.055 -5.790 1.00 96.19 110 CYS A N 1
ATOM 828 C CA . CYS A 1 110 ? 10.461 8.450 -6.099 1.00 96.19 110 CYS A CA 1
ATOM 829 C C . CYS A 1 110 ? 9.841 9.076 -7.365 1.00 96.19 110 CYS A C 1
ATOM 831 O O . CYS A 1 110 ? 9.854 10.302 -7.501 1.00 96.19 110 CYS A O 1
ATOM 833 N N . PRO A 1 111 ? 9.235 8.285 -8.275 1.00 93.62 111 PRO A N 1
ATOM 834 C CA . PRO A 1 111 ? 9.015 6.841 -8.187 1.00 93.62 111 PRO A CA 1
ATOM 835 C C . PRO A 1 111 ? 10.242 6.016 -8.579 1.00 93.62 111 PRO A C 1
ATOM 837 O O . PRO A 1 111 ? 11.028 6.412 -9.436 1.00 93.62 111 PRO A O 1
ATOM 840 N N . GLN A 1 112 ? 10.357 4.834 -7.982 1.00 93.12 112 GLN A N 1
ATOM 841 C CA . GLN A 1 112 ? 11.264 3.790 -8.456 1.00 93.12 112 GLN A CA 1
ATOM 842 C C . GLN A 1 112 ? 10.638 3.032 -9.636 1.00 93.12 112 GLN A C 1
ATOM 844 O O . GLN A 1 112 ? 9.439 3.160 -9.901 1.00 93.12 112 GLN A O 1
ATOM 849 N N . GLN A 1 113 ? 11.446 2.239 -10.345 1.00 90.56 113 GLN A N 1
ATOM 850 C CA . GLN A 1 113 ? 10.939 1.324 -11.373 1.00 90.56 113 GLN A CA 1
ATOM 851 C C . GLN A 1 113 ? 9.931 0.337 -10.763 1.00 90.56 113 GLN A C 1
ATOM 853 O O . GLN A 1 113 ? 10.075 -0.058 -9.606 1.00 90.56 113 GLN A O 1
ATOM 858 N N . SER A 1 114 ? 8.909 -0.038 -11.537 1.00 88.94 114 SER A N 1
ATOM 859 C CA . SER A 1 114 ? 7.861 -0.970 -11.101 1.00 88.94 114 SER A CA 1
ATOM 860 C C . SER A 1 114 ? 8.477 -2.298 -10.672 1.00 88.94 114 SER A C 1
ATOM 862 O O . SER A 1 114 ? 9.066 -2.950 -11.519 1.00 88.94 114 SER A O 1
ATOM 864 N N . PRO A 1 115 ? 8.331 -2.771 -9.427 1.00 88.69 115 PRO A N 1
ATOM 865 C CA . PRO A 1 115 ? 8.908 -4.052 -9.009 1.00 88.69 115 PRO A CA 1
ATOM 866 C C . PRO A 1 115 ? 8.207 -5.268 -9.641 1.00 88.69 115 PRO A C 1
ATOM 868 O O . PRO A 1 115 ? 8.682 -6.392 -9.486 1.00 88.69 115 PRO A O 1
ATOM 871 N N . PHE A 1 116 ? 7.093 -5.039 -10.339 1.00 88.00 116 PHE A N 1
ATOM 872 C CA . PHE A 1 116 ? 6.228 -6.062 -10.927 1.00 88.00 116 PHE A CA 1
ATOM 873 C C . PHE A 1 116 ? 6.497 -6.283 -12.421 1.00 88.00 116 PHE A C 1
ATOM 875 O O . PHE A 1 116 ? 5.813 -7.071 -13.056 1.00 88.00 116 PHE A O 1
ATOM 882 N N . GLY A 1 117 ? 7.484 -5.586 -12.989 1.00 84.00 117 GLY A N 1
ATOM 883 C CA . GLY A 1 117 ? 7.838 -5.702 -14.399 1.00 84.00 117 GLY A CA 1
ATOM 884 C C . GLY A 1 117 ? 7.394 -4.517 -15.253 1.00 84.00 117 GLY A C 1
ATOM 885 O O . GLY A 1 117 ? 6.976 -3.464 -14.753 1.00 84.00 117 GLY A O 1
ATOM 886 N N . VAL A 1 118 ? 7.512 -4.699 -16.567 1.00 83.25 118 VAL A N 1
ATOM 887 C CA . VAL A 1 118 ? 7.253 -3.683 -17.595 1.00 83.25 118 VAL A CA 1
ATOM 888 C C . VAL A 1 118 ? 5.978 -3.982 -18.384 1.00 83.25 118 VAL A C 1
ATOM 890 O O . VAL A 1 118 ? 5.492 -5.108 -18.408 1.00 83.25 118 VAL A O 1
ATOM 893 N N . ASN A 1 119 ? 5.451 -2.968 -19.079 1.00 84.00 119 ASN A N 1
ATOM 894 C CA . ASN A 1 119 ? 4.198 -3.052 -19.837 1.00 84.00 119 ASN A CA 1
ATOM 895 C C . ASN A 1 119 ? 3.027 -3.521 -18.952 1.00 84.00 119 ASN A C 1
ATOM 897 O O . ASN A 1 119 ? 2.644 -2.804 -18.030 1.00 84.00 119 ASN A O 1
ATOM 901 N N . ASP A 1 120 ? 2.446 -4.676 -19.260 1.00 79.56 120 ASP A N 1
ATOM 902 C CA . ASP A 1 120 ? 1.347 -5.349 -18.560 1.00 79.56 120 ASP A CA 1
ATOM 903 C C . ASP A 1 120 ? 1.800 -6.175 -17.347 1.00 79.56 120 ASP A C 1
ATOM 905 O O . ASP A 1 120 ? 0.978 -6.859 -16.746 1.00 79.56 120 ASP A O 1
ATOM 909 N N . CYS A 1 121 ? 3.073 -6.064 -16.951 1.00 81.75 121 CYS A N 1
ATOM 910 C CA . CYS A 1 121 ? 3.684 -6.822 -15.858 1.00 81.75 121 CYS A CA 1
ATOM 911 C C . CYS A 1 121 ? 3.775 -8.341 -16.099 1.00 81.75 121 CYS A C 1
ATOM 913 O O . CYS A 1 121 ? 4.139 -9.083 -15.192 1.00 81.75 121 CYS A O 1
ATOM 915 N N . GLU A 1 122 ? 3.551 -8.811 -17.333 1.00 80.62 122 GLU A N 1
ATOM 916 C CA . GLU A 1 122 ? 3.895 -10.187 -17.726 1.00 80.62 122 GLU A CA 1
ATOM 917 C C . GLU A 1 122 ? 5.399 -10.336 -18.005 1.00 80.62 122 GLU A C 1
ATOM 919 O O . GLU A 1 122 ? 5.950 -11.435 -17.986 1.00 80.62 122 GLU A O 1
ATOM 924 N N . THR A 1 123 ? 6.089 -9.222 -18.276 1.00 80.12 123 THR A N 1
ATOM 925 C CA . THR A 1 123 ? 7.534 -9.197 -18.526 1.00 80.12 123 THR A CA 1
ATOM 926 C C . THR A 1 123 ? 8.273 -8.691 -17.283 1.00 80.12 123 THR A C 1
ATOM 928 O O . THR A 1 123 ? 8.100 -7.519 -16.936 1.00 80.12 123 THR A O 1
ATOM 931 N N . PRO A 1 124 ? 9.123 -9.513 -16.637 1.00 74.31 124 PRO A N 1
ATOM 932 C CA . PRO A 1 124 ? 9.968 -9.080 -15.525 1.00 74.31 124 PRO A CA 1
ATOM 933 C C . PRO A 1 124 ? 10.889 -7.912 -15.915 1.00 74.31 124 PRO A C 1
ATOM 935 O O . PRO A 1 124 ? 11.235 -7.757 -17.088 1.00 74.31 124 PRO A O 1
ATOM 938 N N . ASN A 1 125 ? 11.292 -7.105 -14.927 1.00 68.00 125 ASN A N 1
ATOM 939 C CA . ASN A 1 125 ? 12.331 -6.080 -15.111 1.00 68.00 125 ASN A CA 1
ATOM 940 C C . ASN A 1 125 ? 13.715 -6.679 -15.371 1.00 68.00 125 ASN A C 1
ATOM 942 O O . ASN A 1 125 ? 14.021 -7.736 -14.773 1.00 68.00 125 ASN A O 1
#